Protein AF-A0A0B6YM82-F1 (afdb_monomer_lite)

Foldseek 3Di:
DPDWQPDKAWLVRQCVVCVVQFDPVPVPDDSQVRSVSSCVVVVHDPVQWDGDPTIIGGHPVPVVVD

Sequence (66 aa):
KREGYPVHVPIDMFLNKYSILQDKQHAASNPSASVRSILNALGLPTTEWQVGKTKVFMRNSVFEPL

Radius of gyration: 11.46 Å; chains: 1; bounding box: 32×22×23 Å

Secondary structure (DSSP, 8-state):
------EEEEHHHHHHHTGGGS-TTTTTT-HHHHHHHHHHHTT--TTSEEE-SSEEEE-HHHHTT-

Structure (mmCIF, N/CA/C/O backbone):
data_AF-A0A0B6YM82-F1
#
_entry.id   AF-A0A0B6YM82-F1
#
loop_
_atom_site.group_PDB
_atom_site.id
_atom_site.type_symbol
_atom_site.label_atom_id
_atom_site.label_alt_id
_atom_site.label_comp_id
_atom_site.label_asym_id
_atom_site.label_entity_id
_atom_site.label_seq_id
_atom_site.pdbx_PDB_ins_code
_atom_site.Cartn_x
_atom_site.Cartn_y
_atom_site.Cartn_z
_atom_site.occupancy
_atom_site.B_iso_or_equiv
_atom_site.auth_seq_id
_atom_site.auth_comp_id
_atom_site.auth_asym_id
_atom_site.auth_atom_id
_atom_site.pdbx_PDB_model_num
ATOM 1 N N . LYS A 1 1 ? 21.283 -7.125 14.188 1.00 51.00 1 LYS A N 1
ATOM 2 C CA . LYS A 1 1 ? 21.055 -7.490 12.767 1.00 51.00 1 LYS A CA 1
ATOM 3 C C . LYS A 1 1 ? 20.117 -6.447 12.173 1.00 51.00 1 LYS A C 1
ATOM 5 O O . LYS A 1 1 ? 19.056 -6.254 12.742 1.00 51.00 1 LYS A O 1
ATOM 10 N N . ARG A 1 2 ? 20.499 -5.728 11.109 1.00 55.91 2 ARG A N 1
ATOM 11 C CA . ARG A 1 2 ? 19.531 -4.922 10.346 1.00 55.91 2 ARG A CA 1
ATOM 12 C C . ARG A 1 2 ? 18.734 -5.902 9.494 1.00 55.91 2 ARG A C 1
ATOM 14 O O . ARG A 1 2 ? 19.186 -6.273 8.419 1.00 55.91 2 ARG A O 1
ATOM 21 N N . GLU A 1 3 ? 17.627 -6.407 10.023 1.00 67.88 3 GLU A N 1
ATOM 22 C CA . GLU A 1 3 ? 16.675 -7.151 9.199 1.00 67.88 3 GLU A CA 1
ATOM 23 C C . GLU A 1 3 ? 16.224 -6.204 8.081 1.00 67.88 3 GLU A C 1
ATOM 25 O O . GLU A 1 3 ? 15.921 -5.039 8.352 1.00 67.88 3 GLU A O 1
ATOM 30 N N . GLY A 1 4 ? 16.324 -6.636 6.826 1.00 84.69 4 GLY A N 1
ATOM 31 C CA . GLY A 1 4 ? 15.900 -5.839 5.675 1.00 84.69 4 GLY A CA 1
ATOM 32 C C . GLY A 1 4 ? 14.376 -5.797 5.558 1.00 84.69 4 GLY A C 1
ATOM 33 O O . GLY A 1 4 ? 13.661 -5.926 6.549 1.00 84.69 4 GLY A O 1
ATOM 34 N N . TYR A 1 5 ? 13.880 -5.672 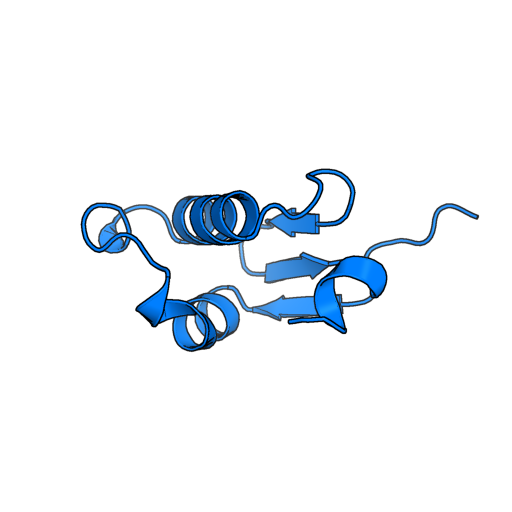4.332 1.00 87.38 5 TYR A N 1
ATOM 35 C CA . TYR A 1 5 ? 12.460 -5.818 4.017 1.00 87.38 5 TYR A CA 1
ATOM 36 C C . TYR A 1 5 ? 12.256 -7.150 3.284 1.00 87.38 5 TYR A C 1
ATOM 38 O O . TYR A 1 5 ? 12.446 -7.190 2.075 1.00 87.38 5 TYR A O 1
ATOM 46 N N . PRO A 1 6 ? 11.975 -8.267 3.977 1.00 91.38 6 PRO A N 1
ATOM 47 C CA . PRO A 1 6 ? 11.815 -9.575 3.334 1.00 91.38 6 PRO A CA 1
ATOM 48 C C . PRO A 1 6 ? 10.581 -9.667 2.421 1.00 91.38 6 PRO A C 1
ATOM 50 O O . PRO A 1 6 ? 10.561 -10.494 1.510 1.00 91.38 6 PRO A O 1
ATOM 53 N N . VAL A 1 7 ? 9.560 -8.831 2.637 1.00 92.75 7 VAL A N 1
ATOM 54 C CA . VAL A 1 7 ? 8.313 -8.861 1.865 1.00 92.75 7 VAL A CA 1
ATOM 55 C C . VAL A 1 7 ? 8.367 -7.848 0.729 1.00 92.75 7 VAL A C 1
ATOM 57 O O . VAL A 1 7 ? 8.581 -6.659 0.958 1.00 92.75 7 VAL A O 1
ATOM 60 N N . HIS A 1 8 ? 8.110 -8.311 -0.497 1.00 95.25 8 HIS A N 1
ATOM 61 C CA . HIS A 1 8 ? 8.111 -7.495 -1.711 1.00 95.25 8 HIS A CA 1
ATOM 62 C C . HIS A 1 8 ? 6.801 -7.668 -2.490 1.00 95.25 8 HIS A C 1
ATOM 64 O O . HIS A 1 8 ? 6.606 -8.685 -3.155 1.00 95.25 8 HIS A O 1
ATOM 70 N N . VAL A 1 9 ? 5.926 -6.664 -2.474 1.00 94.25 9 VAL A N 1
ATOM 71 C CA . VAL A 1 9 ? 4.619 -6.708 -3.152 1.00 94.25 9 VAL A CA 1
ATOM 72 C C . VAL A 1 9 ? 4.613 -5.736 -4.334 1.00 94.25 9 VAL A C 1
ATOM 74 O O . VAL A 1 9 ? 4.959 -4.572 -4.146 1.00 94.25 9 VAL A O 1
ATOM 77 N N . PRO A 1 10 ? 4.240 -6.145 -5.559 1.00 96.25 10 PRO A N 1
ATOM 78 C CA . PRO A 1 10 ? 4.031 -5.208 -6.664 1.00 96.25 10 PRO A CA 1
ATOM 79 C C . PRO A 1 10 ? 2.993 -4.138 -6.308 1.00 96.25 10 PRO A C 1
ATOM 81 O O . PRO A 1 10 ? 1.973 -4.452 -5.696 1.00 96.25 10 PRO A O 1
ATOM 84 N N . ILE A 1 11 ? 3.233 -2.885 -6.704 1.00 94.38 11 ILE A N 1
ATOM 85 C CA . ILE A 1 11 ? 2.331 -1.765 -6.381 1.00 94.38 11 ILE A CA 1
ATOM 86 C C . ILE A 1 11 ? 0.911 -2.033 -6.881 1.00 94.38 11 ILE A C 1
ATOM 88 O O . ILE A 1 11 ? -0.031 -1.853 -6.119 1.00 94.38 11 ILE A O 1
ATOM 92 N N . ASP A 1 12 ? 0.754 -2.532 -8.106 1.00 92.19 12 ASP A N 1
ATOM 93 C CA . ASP A 1 12 ? -0.569 -2.795 -8.686 1.00 92.19 12 ASP A CA 1
ATOM 94 C C . ASP A 1 12 ? -1.333 -3.861 -7.890 1.00 92.19 12 ASP A C 1
ATOM 96 O O . ASP A 1 12 ? -2.527 -3.726 -7.632 1.00 92.19 12 ASP A O 1
ATOM 100 N N . MET A 1 13 ? -0.625 -4.894 -7.422 1.00 94.00 13 MET A N 1
ATOM 101 C CA . MET A 1 13 ? -1.203 -5.944 -6.583 1.00 94.00 13 MET A CA 1
ATOM 102 C C . MET A 1 13 ? -1.603 -5.403 -5.206 1.00 94.00 13 MET A C 1
ATOM 104 O O . MET A 1 13 ? -2.682 -5.728 -4.708 1.00 94.00 13 MET A O 1
ATOM 108 N N . PHE A 1 14 ? -0.753 -4.565 -4.604 1.00 93.50 14 PHE A N 1
ATOM 109 C CA . PHE A 1 14 ? -1.042 -3.907 -3.332 1.00 93.50 14 PHE A CA 1
ATOM 110 C C . PHE A 1 14 ? -2.279 -3.009 -3.457 1.00 93.50 14 PHE A C 1
ATOM 112 O O . PHE A 1 14 ? -3.224 -3.147 -2.686 1.00 93.50 14 PHE A O 1
ATOM 119 N N . LEU A 1 15 ? -2.312 -2.134 -4.464 1.00 91.50 15 LEU A N 1
ATOM 120 C CA . LEU A 1 15 ? -3.429 -1.220 -4.692 1.00 91.50 15 LEU A CA 1
ATOM 121 C C . LEU A 1 15 ? -4.723 -1.962 -5.016 1.00 91.50 15 LEU A C 1
ATOM 123 O O . LEU A 1 15 ? -5.767 -1.575 -4.511 1.00 91.50 15 LEU A O 1
ATOM 127 N N . ASN A 1 16 ? -4.673 -3.055 -5.779 1.00 91.31 16 ASN A N 1
ATOM 128 C CA . ASN A 1 16 ? -5.862 -3.861 -6.040 1.00 91.31 16 ASN A CA 1
ATOM 129 C C . ASN A 1 16 ? -6.434 -4.467 -4.744 1.00 91.31 16 ASN A C 1
ATOM 131 O O . ASN A 1 16 ? -7.636 -4.368 -4.493 1.00 91.31 16 ASN A O 1
ATOM 135 N N . LYS A 1 17 ? -5.566 -5.028 -3.884 1.00 90.94 17 LYS A N 1
ATOM 136 C CA . LYS A 1 17 ? -5.952 -5.612 -2.586 1.00 90.94 17 LYS A CA 1
ATOM 137 C C . LYS A 1 17 ? -6.545 -4.573 -1.629 1.00 90.94 17 LYS A C 1
ATOM 139 O O . LYS A 1 17 ? -7.526 -4.870 -0.957 1.00 90.94 17 LYS A O 1
ATOM 144 N N . TYR A 1 18 ? -5.978 -3.368 -1.586 1.00 89.88 18 TYR A N 1
ATOM 145 C CA . TYR A 1 18 ? -6.394 -2.294 -0.673 1.00 89.88 18 TYR A CA 1
ATOM 146 C C . TYR A 1 18 ? -7.202 -1.183 -1.354 1.00 89.88 18 TYR A C 1
ATOM 148 O O . TYR A 1 18 ? -7.317 -0.085 -0.814 1.00 89.88 18 TYR A O 1
ATOM 156 N N . SER A 1 19 ? -7.789 -1.456 -2.519 1.00 87.00 19 SER A N 1
ATOM 157 C CA . SER A 1 19 ? -8.517 -0.462 -3.322 1.00 87.00 19 SER A CA 1
ATOM 158 C C . SER A 1 19 ? -9.678 0.189 -2.564 1.00 87.00 19 SER A C 1
ATOM 160 O O . SER A 1 19 ? -9.988 1.354 -2.791 1.00 87.00 19 SER A O 1
ATOM 162 N N . ILE A 1 20 ? -10.274 -0.526 -1.602 1.00 86.62 20 ILE A N 1
ATOM 163 C CA . ILE A 1 20 ? -11.339 -0.010 -0.728 1.00 86.62 20 ILE A CA 1
ATOM 164 C C . ILE A 1 20 ? -10.865 1.084 0.241 1.00 86.62 20 ILE A C 1
ATOM 166 O O . ILE A 1 20 ? -11.675 1.892 0.683 1.00 86.62 20 ILE A O 1
ATOM 170 N N . LEU A 1 21 ? -9.570 1.101 0.578 1.00 85.00 21 LEU A N 1
ATOM 171 C CA . LEU A 1 21 ? -8.943 2.094 1.458 1.00 85.00 21 LEU A CA 1
ATOM 172 C C . LEU A 1 21 ? -8.363 3.270 0.666 1.00 85.00 21 LEU A C 1
ATOM 174 O O . LEU A 1 21 ? -7.867 4.230 1.252 1.00 85.00 21 LEU A O 1
ATOM 178 N 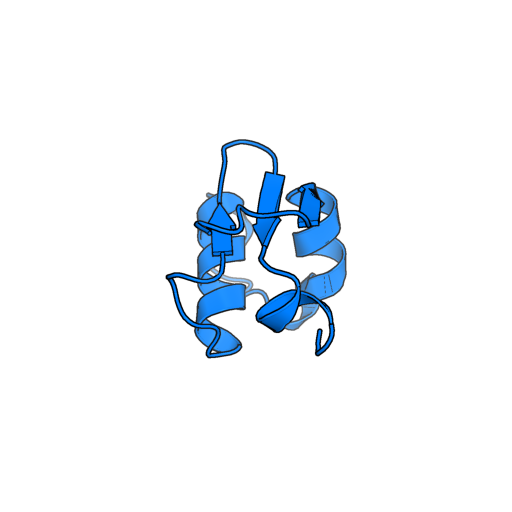N . GLN A 1 22 ? -8.373 3.181 -0.663 1.00 81.62 22 GLN A N 1
ATOM 179 C CA . GLN A 1 22 ? -7.805 4.203 -1.517 1.00 81.62 22 GLN A CA 1
ATOM 180 C C . GLN A 1 22 ? -8.743 5.408 -1.580 1.00 81.62 22 GLN A C 1
ATOM 182 O O . GLN A 1 22 ? -9.922 5.289 -1.920 1.00 81.62 22 GLN A O 1
ATOM 187 N N . ASP A 1 23 ? -8.199 6.593 -1.309 1.00 73.06 23 ASP A N 1
ATOM 188 C CA . ASP A 1 23 ? -8.917 7.830 -1.577 1.00 73.06 23 ASP A CA 1
ATOM 189 C C . ASP A 1 23 ? -9.103 7.987 -3.095 1.00 73.06 23 ASP A C 1
ATOM 191 O O . ASP A 1 23 ? -8.140 8.144 -3.858 1.00 73.06 23 ASP A O 1
ATOM 195 N N . LYS A 1 24 ? -10.364 7.935 -3.540 1.00 68.38 24 LYS A N 1
ATOM 196 C CA . LYS A 1 24 ? -10.751 8.031 -4.954 1.00 68.38 24 LYS A CA 1
ATOM 197 C C . LYS A 1 24 ? -10.296 9.342 -5.603 1.00 68.38 24 LYS A C 1
ATOM 199 O O . LYS A 1 24 ? -10.134 9.370 -6.819 1.00 68.38 24 LYS A O 1
ATOM 204 N N . GLN A 1 25 ? -10.060 10.401 -4.824 1.00 64.75 25 GLN A N 1
ATOM 205 C CA . GLN A 1 25 ? -9.548 11.684 -5.323 1.00 64.75 25 GLN A CA 1
ATOM 206 C C . GLN A 1 25 ? -8.059 11.603 -5.709 1.00 64.75 25 GLN A C 1
ATOM 208 O O . GLN A 1 25 ? -7.623 12.274 -6.643 1.00 64.75 25 GLN A O 1
ATOM 213 N N . HIS A 1 26 ? -7.277 10.754 -5.032 1.00 59.75 26 HIS A N 1
ATOM 214 C CA . HIS A 1 26 ? -5.821 10.650 -5.200 1.00 59.75 26 HIS A CA 1
ATOM 215 C C . HIS A 1 26 ? -5.360 9.427 -6.007 1.00 59.75 26 HIS A C 1
ATOM 217 O O . HIS A 1 26 ? -4.180 9.324 -6.354 1.00 59.75 26 HIS A O 1
ATOM 223 N N . ALA A 1 27 ? -6.282 8.523 -6.345 1.00 61.91 27 ALA A N 1
ATOM 224 C CA . ALA A 1 27 ? -5.974 7.237 -6.962 1.00 61.91 27 ALA A CA 1
ATOM 225 C C . ALA A 1 27 ? -5.289 7.322 -8.340 1.00 61.91 27 ALA A C 1
ATOM 227 O O . ALA A 1 27 ? -4.537 6.422 -8.710 1.00 61.91 27 ALA A O 1
ATOM 228 N N . ALA A 1 28 ? -5.533 8.393 -9.101 1.00 59.53 28 ALA A N 1
ATOM 229 C CA . ALA A 1 28 ? -5.230 8.426 -10.532 1.00 59.53 28 ALA A CA 1
ATOM 230 C C . ALA A 1 28 ? -3.839 8.972 -10.907 1.00 59.53 28 ALA A C 1
ATOM 232 O O . ALA A 1 28 ? -3.346 8.657 -11.987 1.00 59.53 28 ALA A O 1
ATOM 233 N N . SER A 1 29 ? -3.193 9.793 -10.070 1.00 72.31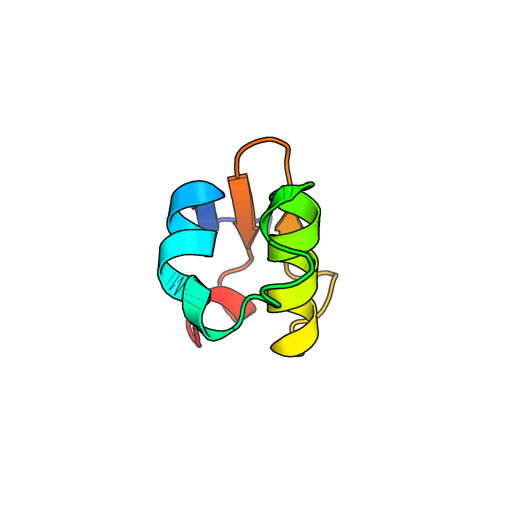 29 SER A N 1
ATOM 234 C CA . SER A 1 29 ? -2.002 10.548 -10.506 1.00 72.31 29 SER A CA 1
ATOM 235 C C . SER A 1 29 ? -0.667 9.965 -10.042 1.00 72.31 29 SER A C 1
ATOM 237 O O . SER A 1 29 ? 0.355 10.196 -10.687 1.00 72.31 29 SER 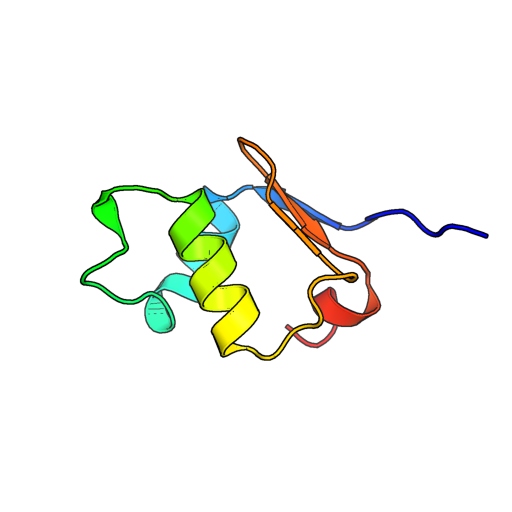A O 1
ATOM 239 N N . ASN A 1 30 ? -0.642 9.213 -8.937 1.00 85.12 30 ASN A N 1
ATOM 240 C CA . ASN A 1 30 ? 0.603 8.671 -8.395 1.00 85.12 30 ASN A CA 1
ATOM 241 C C . ASN A 1 30 ? 0.366 7.389 -7.564 1.00 85.12 30 ASN A C 1
ATOM 243 O O . ASN A 1 30 ? 0.001 7.473 -6.385 1.00 85.12 30 ASN A O 1
ATOM 247 N N . PRO A 1 31 ? 0.624 6.198 -8.141 1.00 87.81 31 PRO A N 1
ATOM 248 C CA . PRO A 1 31 ? 0.471 4.916 -7.452 1.00 87.81 31 PRO A CA 1
ATOM 249 C C . PRO A 1 31 ? 1.292 4.819 -6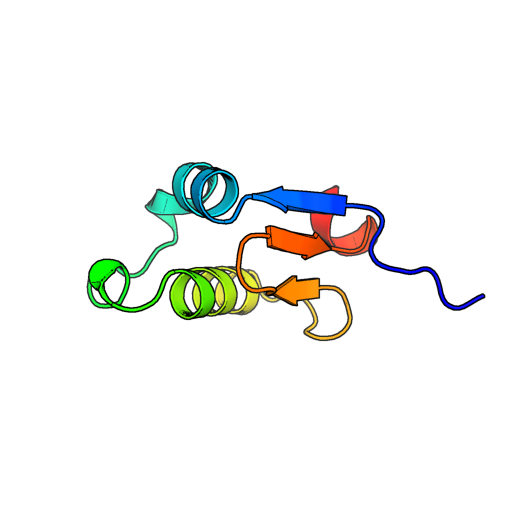.161 1.00 87.81 31 PRO A C 1
ATOM 251 O O . PRO A 1 31 ? 0.790 4.362 -5.137 1.00 87.81 31 PRO A O 1
ATOM 254 N N . SER A 1 32 ? 2.534 5.315 -6.158 1.00 90.00 32 SER A N 1
ATOM 255 C CA . SER A 1 32 ? 3.381 5.309 -4.960 1.00 90.00 32 SER A CA 1
ATOM 256 C C . SER A 1 32 ? 2.827 6.208 -3.853 1.00 90.00 32 SER A C 1
ATOM 258 O O . SER A 1 32 ? 2.934 5.862 -2.677 1.00 90.00 32 SER A O 1
ATOM 260 N N . ALA A 1 33 ? 2.224 7.349 -4.203 1.00 89.19 33 ALA A N 1
ATOM 261 C CA . ALA A 1 33 ? 1.559 8.216 -3.231 1.00 89.19 33 ALA A CA 1
ATOM 262 C C . ALA A 1 33 ? 0.293 7.558 -2.663 1.00 89.19 33 ALA A C 1
ATOM 264 O O . ALA A 1 33 ? 0.080 7.612 -1.454 1.00 89.19 33 ALA A O 1
ATOM 265 N N . SER A 1 34 ? -0.486 6.870 -3.505 1.00 90.31 34 SER A N 1
ATOM 266 C CA . SER A 1 34 ? -1.651 6.089 -3.066 1.00 90.31 34 SER A CA 1
ATOM 267 C C . SER A 1 34 ? -1.259 4.991 -2.077 1.00 90.31 34 SER A C 1
ATOM 269 O O . SER A 1 34 ? -1.861 4.881 -1.014 1.00 90.31 34 SER A O 1
ATOM 271 N N . VAL A 1 35 ? -0.193 4.235 -2.366 1.00 92.25 35 VAL A N 1
ATOM 272 C CA . VAL A 1 35 ? 0.340 3.228 -1.434 1.00 92.25 35 VAL A CA 1
ATOM 273 C C . VAL A 1 35 ? 0.726 3.867 -0.099 1.00 92.25 35 VAL A C 1
ATOM 275 O O . VAL A 1 35 ? 0.336 3.366 0.950 1.00 92.25 35 VAL A O 1
ATOM 278 N N . ARG A 1 36 ? 1.463 4.987 -0.115 1.00 91.88 36 ARG A N 1
ATOM 279 C CA . ARG A 1 36 ? 1.853 5.692 1.121 1.00 91.88 36 ARG A CA 1
ATOM 280 C C . ARG A 1 36 ? 0.642 6.169 1.914 1.00 91.88 36 ARG A C 1
ATOM 282 O O . ARG A 1 36 ? 0.646 6.057 3.132 1.00 91.88 36 ARG A O 1
ATOM 289 N N . SER A 1 37 ? -0.380 6.687 1.236 1.00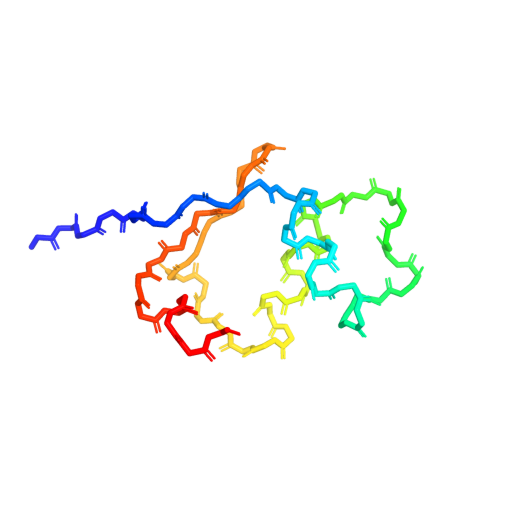 91.19 37 SER A N 1
ATOM 290 C CA . SER A 1 37 ? -1.626 7.119 1.871 1.00 91.19 37 SER A CA 1
ATOM 291 C C . SER A 1 37 ? -2.316 5.955 2.585 1.00 91.19 37 SER A C 1
ATOM 293 O O . SER A 1 37 ? -2.629 6.088 3.764 1.00 91.19 37 SER A O 1
ATOM 295 N N . ILE A 1 38 ? -2.436 4.795 1.930 1.00 91.50 38 ILE A N 1
ATOM 296 C CA . ILE A 1 38 ? -3.009 3.579 2.527 1.00 91.50 38 ILE A CA 1
ATOM 297 C C . ILE A 1 38 ? -2.184 3.115 3.736 1.00 91.50 38 ILE A C 1
ATOM 299 O O . ILE A 1 38 ? -2.742 2.896 4.807 1.00 91.50 38 ILE A O 1
ATOM 303 N N . LEU A 1 39 ? -0.855 3.007 3.603 1.00 92.19 39 LEU A N 1
ATOM 304 C CA . LEU A 1 39 ? 0.028 2.563 4.694 1.00 92.19 39 LEU A CA 1
ATOM 305 C C . LEU A 1 39 ? -0.028 3.505 5.910 1.00 92.19 39 LEU A C 1
ATOM 307 O O . LEU A 1 39 ? -0.021 3.040 7.049 1.00 92.19 39 LEU A O 1
ATOM 311 N N . ASN A 1 40 ? -0.132 4.816 5.674 1.00 90.69 40 ASN A N 1
ATOM 312 C CA . ASN A 1 40 ? -0.313 5.809 6.733 1.00 90.69 40 ASN A CA 1
ATOM 313 C C . ASN A 1 40 ? -1.707 5.725 7.370 1.00 90.69 40 ASN A C 1
ATOM 315 O O . ASN A 1 40 ? -1.818 5.832 8.587 1.00 90.69 40 ASN A O 1
ATOM 319 N N . ALA A 1 41 ? -2.761 5.517 6.575 1.00 89.06 41 ALA A N 1
ATOM 320 C CA . ALA A 1 41 ? -4.130 5.365 7.074 1.00 89.06 41 ALA A CA 1
ATOM 321 C C . ALA A 1 41 ? -4.290 4.111 7.949 1.00 89.06 41 ALA A C 1
ATOM 323 O O . ALA A 1 41 ? -5.051 4.121 8.911 1.00 89.06 41 ALA A O 1
ATOM 324 N N . LEU A 1 42 ? -3.522 3.059 7.654 1.00 89.38 42 LEU A N 1
ATOM 325 C CA . LEU A 1 42 ? -3.414 1.845 8.466 1.00 89.38 42 LEU A CA 1
ATOM 326 C C . LEU A 1 42 ? -2.568 2.035 9.741 1.00 89.38 42 LEU A C 1
ATOM 328 O O . LEU A 1 42 ? -2.461 1.112 10.543 1.00 89.38 42 LEU A O 1
ATOM 332 N N . GLY A 1 43 ? -1.954 3.208 9.939 1.00 90.38 43 GLY A N 1
ATOM 333 C CA . GLY A 1 43 ? -1.147 3.516 11.121 1.00 90.38 43 GLY A CA 1
ATOM 334 C C . GLY A 1 43 ? 0.180 2.755 11.195 1.00 90.38 43 GLY A C 1
ATOM 335 O O . GLY A 1 43 ? 0.740 2.610 12.281 1.00 90.38 43 GLY A O 1
ATOM 336 N N . LEU A 1 44 ? 0.692 2.251 10.066 1.00 91.25 44 LEU A N 1
ATOM 337 C CA . LEU A 1 44 ? 1.910 1.439 10.053 1.00 91.25 44 LEU A CA 1
ATOM 338 C C . LEU A 1 44 ? 3.162 2.317 10.217 1.00 91.25 44 LEU A C 1
ATOM 340 O O . LEU A 1 44 ? 3.300 3.313 9.497 1.00 91.25 44 LEU A O 1
ATOM 344 N N . PRO A 1 45 ? 4.126 1.947 11.083 1.00 91.44 45 PRO A N 1
ATOM 345 C CA . PRO A 1 45 ? 5.324 2.753 11.296 1.00 91.44 45 PRO A CA 1
ATOM 346 C C . PRO A 1 45 ? 6.141 2.917 10.010 1.00 91.44 45 PRO A C 1
ATOM 348 O O . PRO A 1 45 ? 6.451 1.942 9.326 1.00 91.44 45 PRO A O 1
ATOM 351 N N . THR A 1 46 ? 6.554 4.146 9.701 1.00 90.50 46 THR A N 1
ATOM 352 C CA . THR A 1 46 ? 7.280 4.492 8.461 1.00 90.50 46 THR A CA 1
ATOM 353 C C . THR A 1 46 ? 8.664 3.843 8.340 1.00 90.50 46 THR A C 1
ATOM 355 O O . THR A 1 46 ? 9.253 3.851 7.263 1.00 90.50 46 THR A O 1
ATOM 358 N N . THR A 1 47 ? 9.193 3.269 9.423 1.00 91.06 47 THR A N 1
ATOM 359 C CA . THR A 1 47 ? 10.452 2.506 9.450 1.00 91.06 47 THR A CA 1
ATOM 360 C C . THR A 1 47 ? 10.284 1.043 9.036 1.00 91.06 47 THR A C 1
ATOM 362 O O . THR A 1 47 ? 11.276 0.352 8.788 1.00 91.06 47 THR A O 1
ATOM 365 N N . GLU A 1 48 ? 9.041 0.559 8.979 1.00 92.06 48 GLU A N 1
ATOM 366 C CA . GLU A 1 48 ? 8.719 -0.850 8.741 1.00 92.06 48 GLU A CA 1
ATOM 367 C C . GLU A 1 48 ? 8.352 -1.144 7.283 1.00 92.06 48 GLU A C 1
ATOM 369 O O . GLU A 1 48 ? 8.210 -2.306 6.892 1.00 92.06 48 GLU A O 1
ATOM 374 N N . TRP A 1 49 ? 8.261 -0.105 6.452 1.00 93.94 49 TRP A N 1
ATOM 375 C CA . TRP A 1 49 ? 7.955 -0.223 5.035 1.00 93.94 49 TRP A CA 1
ATOM 376 C C . TRP A 1 49 ? 8.711 0.803 4.186 1.00 93.94 49 TRP A C 1
ATOM 378 O O . TRP A 1 49 ? 9.120 1.866 4.642 1.00 93.94 49 TRP A O 1
ATOM 388 N N . GLN A 1 50 ? 8.873 0.493 2.902 1.00 94.88 50 GLN A N 1
ATOM 389 C CA . GLN A 1 50 ? 9.438 1.388 1.900 1.00 94.88 50 GLN A CA 1
ATOM 390 C C . GLN A 1 50 ? 8.682 1.226 0.578 1.00 94.88 50 GLN A C 1
ATOM 392 O O . GLN A 1 50 ? 8.366 0.121 0.151 1.00 94.88 50 GLN A O 1
ATOM 397 N N . VAL A 1 51 ? 8.416 2.334 -0.113 1.00 94.56 51 VAL A N 1
ATOM 398 C CA . VAL A 1 51 ? 7.772 2.315 -1.435 1.00 94.56 51 VAL A CA 1
ATOM 399 C C . VAL A 1 51 ? 8.819 2.620 -2.499 1.00 94.56 51 VAL A C 1
ATOM 401 O O . VAL A 1 51 ? 9.355 3.729 -2.542 1.00 94.56 51 VAL A O 1
ATOM 404 N N . GLY A 1 52 ? 9.129 1.625 -3.330 1.00 92.50 52 GLY A N 1
ATOM 405 C CA . GLY A 1 52 ? 9.979 1.771 -4.509 1.00 92.50 52 GLY A CA 1
ATOM 406 C C . GLY A 1 52 ? 9.185 2.193 -5.748 1.00 92.50 52 GLY A C 1
ATOM 407 O O . GLY A 1 52 ? 8.006 2.527 -5.670 1.00 92.50 52 GLY A O 1
ATOM 408 N N . LYS A 1 53 ? 9.832 2.146 -6.919 1.00 90.31 53 LYS A N 1
ATOM 409 C CA . LYS A 1 53 ? 9.198 2.536 -8.193 1.00 90.31 53 LYS A CA 1
ATOM 410 C C . LYS A 1 53 ? 8.070 1.588 -8.615 1.00 90.31 53 LYS A C 1
ATOM 412 O O . LYS A 1 53 ? 7.088 2.033 -9.190 1.00 90.31 53 LYS A O 1
ATOM 417 N N . THR A 1 54 ? 8.227 0.292 -8.352 1.00 93.50 54 THR A N 1
ATOM 418 C CA . THR A 1 54 ? 7.303 -0.759 -8.819 1.00 93.50 54 THR A CA 1
ATOM 419 C C . THR A 1 54 ? 6.818 -1.688 -7.710 1.00 93.50 54 THR A C 1
ATOM 421 O O . THR A 1 54 ? 5.899 -2.477 -7.924 1.00 93.50 54 THR A O 1
ATOM 424 N N . LYS A 1 55 ? 7.430 -1.625 -6.522 1.00 95.94 55 LYS A N 1
ATOM 425 C CA . LYS A 1 55 ? 7.160 -2.540 -5.410 1.00 95.94 55 LYS A CA 1
ATOM 426 C C . LYS A 1 55 ? 7.079 -1.805 -4.078 1.00 95.94 55 LYS A C 1
ATOM 428 O O . LYS A 1 55 ? 7.767 -0.807 -3.864 1.00 95.94 55 LYS A O 1
ATOM 433 N N . VAL A 1 56 ? 6.269 -2.360 -3.192 1.00 95.38 56 VAL A N 1
ATOM 434 C CA . VAL A 1 56 ? 6.172 -2.058 -1.769 1.00 95.38 56 VAL A CA 1
ATOM 435 C C . VAL A 1 56 ? 7.016 -3.084 -1.021 1.00 95.38 56 VAL A C 1
ATOM 437 O O . VAL A 1 56 ? 6.874 -4.288 -1.229 1.00 95.38 56 VAL A O 1
ATOM 440 N N . PHE A 1 57 ? 7.919 -2.598 -0.186 1.00 95.50 57 PHE A N 1
ATOM 441 C CA . PHE A 1 57 ? 8.837 -3.375 0.631 1.00 95.50 57 PHE A CA 1
ATOM 442 C C . PHE A 1 57 ? 8.354 -3.290 2.074 1.00 95.50 57 PHE A C 1
ATOM 444 O O . PHE A 1 57 ? 8.105 -2.189 2.557 1.00 95.50 57 PHE A O 1
ATOM 451 N N . MET A 1 58 ? 8.193 -4.419 2.753 1.00 93.56 58 MET A N 1
ATOM 452 C CA . MET A 1 58 ? 7.665 -4.474 4.117 1.00 93.56 58 MET A CA 1
ATOM 453 C C . MET A 1 58 ? 8.484 -5.437 4.976 1.00 93.56 58 MET A C 1
ATOM 455 O O . MET A 1 58 ? 9.063 -6.413 4.486 1.00 93.56 58 MET A O 1
ATOM 459 N N . ARG A 1 59 ? 8.549 -5.146 6.273 1.00 92.44 59 ARG A N 1
ATOM 460 C CA . ARG A 1 59 ? 8.970 -6.111 7.292 1.00 92.44 59 ARG A CA 1
ATOM 461 C C . ARG A 1 59 ? 7.816 -7.059 7.616 1.00 92.44 59 ARG A C 1
ATOM 463 O O . ARG A 1 59 ? 6.652 -6.705 7.442 1.00 92.44 59 ARG A O 1
ATOM 470 N N . ASN A 1 60 ? 8.136 -8.253 8.114 1.00 87.62 60 ASN A N 1
ATOM 471 C CA . ASN A 1 60 ? 7.117 -9.239 8.496 1.00 87.62 60 ASN A CA 1
ATOM 472 C C . ASN A 1 60 ? 6.172 -8.700 9.584 1.00 87.62 60 ASN A C 1
ATOM 474 O O . ASN A 1 60 ? 4.974 -8.940 9.513 1.00 87.62 60 ASN A O 1
ATOM 478 N N . SER A 1 61 ? 6.703 -7.894 10.508 1.00 84.62 61 SER A N 1
ATOM 479 C CA . SER A 1 61 ? 5.980 -7.209 11.593 1.00 84.62 61 SER A CA 1
ATOM 480 C C . SER A 1 61 ? 4.731 -6.449 11.143 1.00 84.62 61 SER A C 1
ATOM 482 O O . SER A 1 61 ? 3.753 -6.401 11.882 1.00 84.62 61 SER A O 1
ATOM 484 N N . VAL A 1 62 ? 4.756 -5.850 9.949 1.00 85.81 62 VAL A N 1
ATOM 485 C CA . VAL A 1 62 ? 3.625 -5.093 9.393 1.00 85.81 62 VAL A CA 1
ATOM 486 C C . VAL A 1 62 ? 2.878 -5.842 8.300 1.00 85.81 62 VAL A C 1
ATOM 488 O O . VAL A 1 62 ? 1.767 -5.449 7.981 1.00 85.81 62 VAL A O 1
ATOM 491 N N . PHE A 1 63 ? 3.453 -6.901 7.724 1.00 84.62 63 PHE A N 1
ATOM 492 C CA . PHE A 1 63 ? 2.795 -7.686 6.678 1.00 84.62 63 PHE A CA 1
ATOM 493 C C . PHE A 1 63 ? 1.917 -8.818 7.219 1.00 84.62 63 PHE A C 1
ATOM 495 O O . PHE A 1 63 ? 0.854 -9.056 6.669 1.00 84.62 63 PHE A O 1
ATOM 502 N N . GLU A 1 64 ? 2.331 -9.515 8.279 1.00 78.50 64 GLU A N 1
ATOM 503 C CA . GLU A 1 64 ? 1.517 -10.581 8.883 1.00 78.50 64 GLU A CA 1
ATOM 504 C C . GLU A 1 64 ? 0.147 -10.126 9.427 1.00 78.50 64 GLU A C 1
ATOM 506 O O . GLU A 1 64 ? -0.805 -10.892 9.287 1.00 78.50 64 GLU A O 1
ATOM 511 N N . PRO A 1 65 ? -0.011 -8.923 10.023 1.00 70.25 65 PRO A N 1
ATOM 512 C CA . PRO A 1 65 ? -1.319 -8.461 10.496 1.00 70.25 65 PRO A CA 1
ATOM 513 C C . PRO A 1 65 ? -2.234 -7.876 9.399 1.00 70.25 65 PRO A C 1
ATOM 515 O O . PRO A 1 65 ? -3.328 -7.419 9.731 1.00 70.25 65 PRO A O 1
ATOM 518 N N . LEU A 1 66 ? -1.796 -7.847 8.131 1.00 69.00 66 LEU A N 1
ATOM 519 C CA . LEU A 1 66 ? -2.506 -7.264 6.980 1.00 69.00 66 LEU A CA 1
ATOM 520 C C . LEU A 1 66 ? -3.220 -8.311 6.105 1.00 69.00 66 LEU A C 1
ATOM 522 O O . LEU A 1 66 ? -4.373 -8.044 5.695 1.00 69.00 66 LEU A O 1
#

Organism: NCBI:txid1028688

pLDDT: mean 85.83, std 10.98, range [51.0, 96.25]

InterPro domains:
  IPR001609 Myosin head, motor domain-like [PS51456] (1-66)
  IPR027417 P-loop containing nucleoside triphosphate hydrolase [SSF52540] (2-64)